Protein AF-A0A3N0DQE4-F1 (afdb_monomer_lite)

Structure (mmCIF, N/CA/C/O backbone):
data_AF-A0A3N0DQE4-F1
#
_entry.id   AF-A0A3N0DQE4-F1
#
loop_
_atom_site.group_PDB
_atom_site.id
_atom_site.type_symbol
_atom_site.label_atom_id
_atom_site.label_alt_id
_atom_site.label_comp_id
_atom_site.label_asym_id
_atom_site.label_entity_id
_atom_site.label_seq_id
_atom_site.pdbx_PDB_ins_code
_atom_site.Cartn_x
_atom_site.Cartn_y
_atom_site.Cartn_z
_atom_site.occupancy
_atom_site.B_iso_or_equiv
_atom_site.auth_seq_id
_atom_site.auth_comp_id
_atom_site.auth_asym_id
_atom_site.auth_atom_id
_atom_site.pdbx_PDB_model_num
ATOM 1 N N . MET A 1 1 ? -38.083 -1.197 -9.192 1.00 47.50 1 MET A N 1
ATOM 2 C CA . MET A 1 1 ? -36.764 -1.859 -9.109 1.00 47.50 1 MET A CA 1
ATOM 3 C C . MET A 1 1 ? -35.776 -0.900 -8.456 1.00 47.50 1 MET A C 1
ATOM 5 O O . MET A 1 1 ? -35.302 0.007 -9.131 1.00 47.50 1 MET A O 1
ATOM 9 N N . ARG A 1 2 ? -35.511 -1.014 -7.147 1.00 56.00 2 ARG A N 1
ATOM 10 C CA . ARG A 1 2 ? -34.388 -0.276 -6.553 1.00 56.00 2 ARG A CA 1
ATOM 11 C C . ARG A 1 2 ? -33.135 -1.001 -7.031 1.00 56.00 2 ARG A C 1
ATOM 13 O O . ARG A 1 2 ? -32.911 -2.136 -6.648 1.00 56.00 2 ARG A O 1
ATOM 20 N N . LYS A 1 3 ? -32.426 -0.417 -7.998 1.00 61.53 3 LYS A N 1
ATOM 21 C CA . LYS A 1 3 ? -31.081 -0.876 -8.335 1.00 61.53 3 LYS A CA 1
ATOM 22 C C . LYS A 1 3 ? -30.235 -0.496 -7.138 1.00 61.53 3 LYS A C 1
ATOM 24 O O . LYS A 1 3 ? -29.921 0.683 -6.972 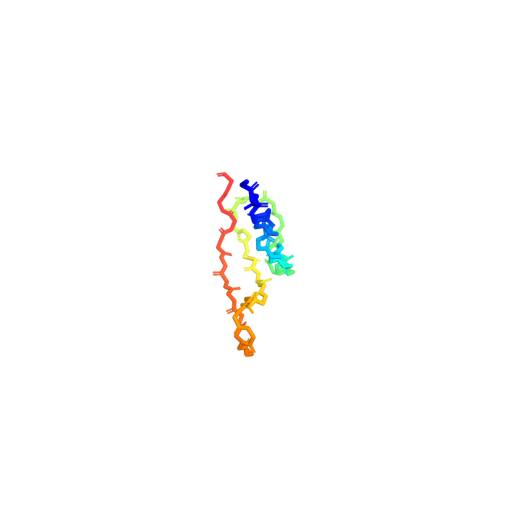1.00 61.53 3 LYS A O 1
ATOM 29 N N . ASP A 1 4 ? -29.936 -1.470 -6.300 1.00 64.62 4 ASP A N 1
ATOM 30 C CA . ASP A 1 4 ? -28.922 -1.353 -5.267 1.00 64.62 4 ASP A CA 1
ATOM 31 C C . ASP A 1 4 ? -27.628 -1.036 -6.018 1.00 64.62 4 ASP A C 1
ATOM 33 O O . ASP A 1 4 ? -26.996 -1.901 -6.626 1.00 64.62 4 ASP A O 1
ATOM 37 N N . LYS A 1 5 ? -27.308 0.255 -6.133 1.00 63.06 5 LYS A N 1
ATOM 38 C CA . LYS A 1 5 ? -26.053 0.703 -6.721 1.00 63.06 5 LYS A CA 1
ATOM 39 C C . LYS A 1 5 ? -24.991 0.247 -5.731 1.00 63.06 5 LYS A C 1
ATOM 41 O O . LYS A 1 5 ? -24.748 0.931 -4.743 1.00 63.06 5 LYS A O 1
ATOM 46 N N . ALA A 1 6 ? -24.434 -0.938 -5.963 1.00 65.19 6 ALA A N 1
ATOM 47 C CA . ALA A 1 6 ? -23.316 -1.441 -5.192 1.00 65.19 6 ALA A CA 1
ATOM 48 C C . ALA A 1 6 ? -22.197 -0.404 -5.301 1.00 65.19 6 ALA A C 1
ATOM 50 O O . ALA A 1 6 ? -21.683 -0.137 -6.390 1.00 65.19 6 ALA A O 1
ATOM 51 N N . THR A 1 7 ? -21.882 0.242 -4.183 1.00 71.31 7 THR A N 1
ATOM 52 C CA . THR A 1 7 ? -20.678 1.057 -4.072 1.00 71.31 7 THR A CA 1
ATOM 53 C C . THR A 1 7 ? -19.505 0.147 -4.428 1.00 71.31 7 THR A C 1
ATOM 55 O O . THR A 1 7 ? -19.401 -0.934 -3.840 1.00 71.31 7 THR A O 1
ATOM 58 N N . PRO A 1 8 ? -18.659 0.513 -5.409 1.00 71.00 8 PRO A N 1
ATOM 59 C CA . PRO A 1 8 ? -17.493 -0.293 -5.724 1.00 71.00 8 PRO A CA 1
ATOM 60 C C . PRO A 1 8 ? -16.637 -0.439 -4.460 1.00 71.00 8 PRO A C 1
ATOM 62 O O . PRO A 1 8 ? -16.586 0.497 -3.653 1.00 71.00 8 PRO A O 1
ATOM 65 N N . PRO A 1 9 ? -15.998 -1.602 -4.255 1.00 69.81 9 PRO A N 1
ATOM 66 C CA . PRO A 1 9 ? -15.153 -1.804 -3.091 1.00 69.81 9 PRO A CA 1
ATOM 67 C C . PRO A 1 9 ? -14.087 -0.699 -3.036 1.00 69.81 9 PRO A C 1
ATOM 69 O O . PRO A 1 9 ? -13.639 -0.230 -4.089 1.00 69.81 9 PRO A O 1
ATOM 72 N N . PRO A 1 10 ? -13.696 -0.246 -1.832 1.00 77.94 1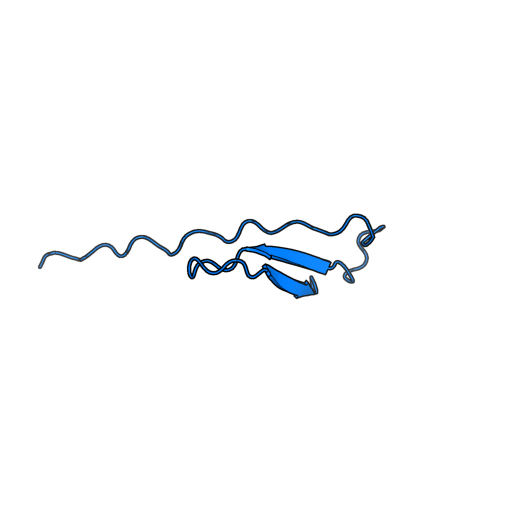0 PRO A N 1
ATOM 73 C CA . PRO A 1 10 ? -12.679 0.785 -1.707 1.00 77.94 10 PRO A CA 1
ATOM 74 C C . PRO A 1 10 ? -11.399 0.355 -2.431 1.00 77.94 10 PRO A C 1
ATOM 76 O O . PRO A 1 10 ? -11.046 -0.822 -2.455 1.00 77.94 10 PRO A O 1
ATOM 79 N N . ASN A 1 11 ? -10.697 1.307 -3.044 1.00 85.25 11 ASN A N 1
ATOM 80 C CA . ASN A 1 11 ? -9.411 1.012 -3.668 1.00 85.25 11 ASN A CA 1
ATOM 81 C C . ASN A 1 11 ? -8.372 0.723 -2.577 1.00 85.25 11 ASN A C 1
ATOM 83 O O . ASN A 1 11 ? -8.283 1.457 -1.591 1.00 85.25 11 ASN A O 1
ATOM 87 N N . VAL A 1 12 ? -7.564 -0.323 -2.758 1.00 88.12 12 VAL A N 1
ATOM 88 C CA . VAL A 1 12 ? -6.445 -0.604 -1.848 1.00 88.12 12 VAL A CA 1
ATOM 89 C C . VAL A 1 12 ? -5.367 0.466 -2.037 1.00 88.12 12 VAL A C 1
ATOM 91 O O . VAL A 1 12 ? -4.903 0.698 -3.153 1.00 88.12 12 VAL A O 1
ATOM 94 N N . ALA A 1 13 ? -4.952 1.102 -0.941 1.00 88.88 13 ALA A N 1
ATOM 95 C CA . ALA A 1 13 ? -3.899 2.114 -0.938 1.00 88.88 13 ALA A CA 1
ATOM 96 C C . ALA A 1 13 ? -2.500 1.468 -0.992 1.00 88.88 13 ALA A C 1
ATOM 98 O O . ALA A 1 13 ? -1.835 1.325 0.036 1.00 88.88 13 ALA A O 1
ATOM 99 N N . TRP A 1 14 ? -2.073 1.053 -2.188 1.00 89.19 14 TRP A N 1
ATOM 100 C CA . TRP A 1 14 ? -0.751 0.464 -2.427 1.00 89.19 14 TRP A CA 1
ATOM 101 C C . TRP A 1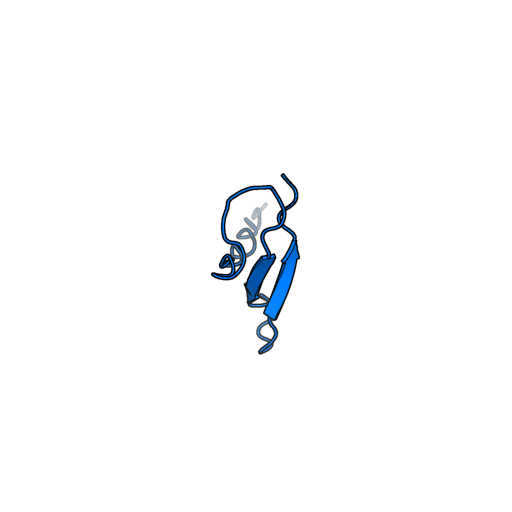 14 ? 0.379 1.478 -2.259 1.00 89.19 14 TRP A C 1
ATOM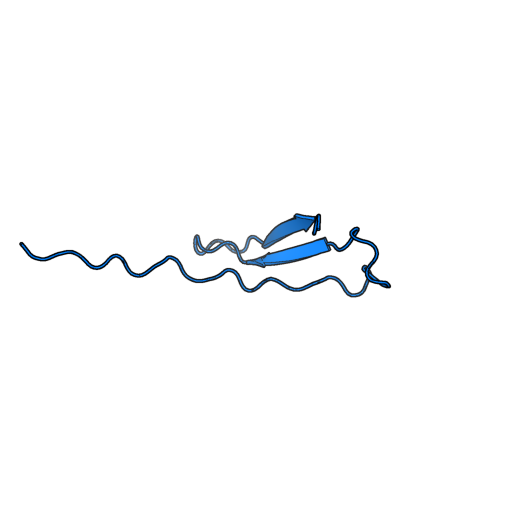 103 O O . TRP A 1 14 ? 0.274 2.634 -2.672 1.00 89.19 14 TRP A O 1
ATOM 113 N N . ARG A 1 15 ? 1.480 1.026 -1.663 1.00 88.25 15 ARG A N 1
ATOM 114 C CA . ARG A 1 15 ? 2.731 1.772 -1.527 1.00 88.25 15 ARG A CA 1
ATOM 115 C C . ARG A 1 15 ? 3.873 0.938 -2.079 1.00 88.25 15 ARG A C 1
ATOM 117 O O . ARG A 1 15 ? 4.039 -0.213 -1.680 1.00 88.25 15 ARG A O 1
ATOM 124 N N . VAL A 1 16 ? 4.666 1.535 -2.960 1.00 86.12 16 VAL A N 1
ATOM 125 C CA . VAL A 1 16 ? 5.873 0.910 -3.507 1.00 86.12 16 VAL A CA 1
ATOM 126 C C . VAL A 1 16 ? 6.993 0.972 -2.466 1.00 86.12 16 VAL A C 1
ATOM 128 O O . VAL A 1 16 ? 7.174 1.994 -1.802 1.00 86.12 16 VAL A O 1
ATOM 131 N N . SER A 1 17 ? 7.735 -0.122 -2.306 1.00 82.06 17 SER A N 1
ATOM 132 C CA . SER A 1 17 ? 8.891 -0.185 -1.409 1.00 82.06 17 SER A CA 1
ATOM 133 C C . SER A 1 17 ? 10.031 0.723 -1.880 1.00 82.06 17 SER A C 1
ATOM 135 O O . SER A 1 17 ? 10.381 0.734 -3.057 1.00 82.06 17 SER A O 1
ATOM 137 N N . SER A 1 18 ? 10.699 1.409 -0.949 1.00 76.94 18 SER A N 1
ATOM 138 C CA . SER A 1 18 ? 11.905 2.201 -1.246 1.00 76.94 18 SER A CA 1
ATOM 139 C C . SER A 1 18 ? 13.098 1.351 -1.706 1.00 76.94 18 SER A C 1
ATOM 141 O O . SER A 1 18 ? 14.027 1.882 -2.306 1.00 76.94 18 SER A O 1
ATOM 143 N N . TYR A 1 19 ? 13.078 0.038 -1.444 1.00 74.38 19 TYR A N 1
ATOM 144 C CA . TYR A 1 19 ? 14.078 -0.912 -1.950 1.00 74.38 19 TYR A CA 1
ATOM 145 C C . TYR A 1 19 ? 13.864 -1.267 -3.425 1.00 74.38 19 TYR A C 1
ATOM 147 O O . TYR A 1 19 ? 14.749 -1.843 -4.052 1.00 74.38 19 TYR A O 1
ATOM 155 N N . SER A 1 20 ? 12.718 -0.902 -4.004 1.00 69.50 20 SER A N 1
ATOM 156 C CA . SER A 1 20 ? 12.427 -1.049 -5.432 1.00 69.50 20 SER A CA 1
ATOM 157 C C . SER A 1 20 ? 13.048 0.093 -6.245 1.00 69.50 20 SER A C 1
ATOM 159 O O . SER A 1 20 ? 12.388 0.742 -7.058 1.00 69.50 20 SER A O 1
ATOM 161 N N . ALA A 1 21 ? 14.329 0.362 -5.984 1.00 59.06 21 ALA A N 1
ATOM 162 C CA . ALA A 1 21 ? 15.113 1.351 -6.702 1.00 59.06 21 ALA A CA 1
ATOM 163 C C . ALA A 1 21 ? 15.220 0.941 -8.180 1.00 59.06 21 ALA A C 1
ATOM 165 O O . ALA A 1 21 ? 15.625 -0.174 -8.497 1.00 59.06 21 ALA A O 1
ATOM 166 N N . ASN A 1 22 ? 14.862 1.862 -9.074 1.00 61.78 22 ASN A N 1
ATOM 167 C CA . ASN A 1 22 ? 14.928 1.734 -10.532 1.00 61.78 22 ASN A CA 1
ATOM 168 C C . ASN A 1 22 ? 13.985 0.696 -11.163 1.00 61.78 22 ASN A C 1
ATOM 170 O O . ASN A 1 22 ? 14.445 -0.317 -11.680 1.00 61.78 22 ASN A O 1
ATOM 174 N N . GLY A 1 23 ? 12.680 1.005 -11.193 1.00 57.31 23 GLY A N 1
ATOM 175 C CA . GLY A 1 23 ? 11.820 1.046 -12.400 1.00 57.31 23 GLY A CA 1
ATOM 176 C C . GLY A 1 23 ? 11.840 -0.096 -13.433 1.00 57.31 23 GLY A C 1
ATOM 177 O O . GLY A 1 23 ? 11.290 0.072 -14.514 1.00 57.31 23 GLY A O 1
ATOM 178 N N . SER A 1 24 ? 12.456 -1.237 -13.142 1.00 61.81 24 SER A N 1
ATOM 179 C CA . SER A 1 24 ? 12.752 -2.325 -14.085 1.00 61.81 24 SER A CA 1
ATOM 180 C C . SER A 1 24 ? 11.776 -3.500 -13.957 1.00 61.81 24 SER A C 1
ATOM 182 O O . SER A 1 24 ? 12.076 -4.613 -14.375 1.00 61.81 24 SER A O 1
ATOM 184 N N . GLY A 1 25 ? 10.586 -3.258 -13.391 1.00 61.59 25 GLY A N 1
ATOM 185 C CA . GLY A 1 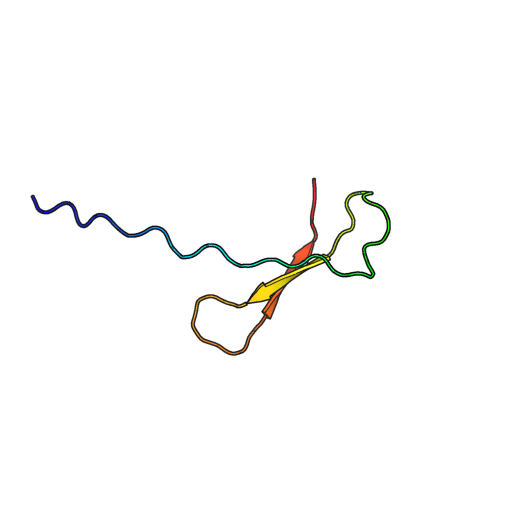25 ? 9.517 -4.262 -13.313 1.00 61.59 25 GLY A CA 1
ATOM 186 C C . GLY A 1 25 ? 9.717 -5.321 -12.225 1.00 61.59 25 GLY A C 1
ATOM 187 O O . GLY A 1 25 ? 9.188 -6.421 -12.336 1.00 61.59 25 GLY A O 1
ATOM 188 N N . GLN A 1 26 ? 10.497 -5.010 -11.188 1.00 67.12 26 GLN A N 1
ATOM 189 C CA . GLN A 1 26 ? 10.691 -5.841 -9.991 1.00 67.12 26 GLN A CA 1
ATOM 190 C C . GLN A 1 26 ? 10.298 -5.064 -8.725 1.00 67.12 26 GLN A C 1
ATOM 192 O O . GLN A 1 26 ? 10.944 -5.180 -7.681 1.00 67.12 26 GLN A O 1
ATOM 197 N N . CYS A 1 27 ? 9.291 -4.189 -8.814 1.00 81.81 27 CYS A N 1
ATOM 198 C CA . CYS A 1 27 ? 8.875 -3.425 -7.647 1.00 81.81 27 CYS A CA 1
ATOM 199 C C . CYS A 1 27 ? 7.950 -4.264 -6.766 1.00 81.81 27 CYS A C 1
ATOM 201 O O . CYS A 1 27 ? 7.143 -5.054 -7.247 1.00 81.81 27 CYS A O 1
ATOM 203 N N . VAL A 1 28 ? 8.084 -4.096 -5.455 1.00 84.94 28 VAL A N 1
ATOM 204 C CA . VAL A 1 28 ? 7.191 -4.714 -4.477 1.00 84.94 28 VAL A CA 1
ATOM 205 C C . VAL A 1 28 ? 6.264 -3.635 -3.948 1.00 84.94 28 VAL A C 1
ATOM 207 O O . VAL A 1 28 ? 6.722 -2.574 -3.514 1.00 84.94 28 VAL A O 1
ATOM 210 N N . GLU A 1 29 ? 4.967 -3.919 -3.962 1.00 88.06 29 GLU A N 1
ATOM 211 C CA . GLU A 1 29 ? 3.937 -3.038 -3.427 1.00 88.06 29 GLU A CA 1
ATOM 212 C C . GLU A 1 29 ? 3.262 -3.684 -2.220 1.00 88.06 29 GLU A C 1
ATOM 214 O O . GLU A 1 29 ? 2.933 -4.872 -2.234 1.00 88.06 29 GLU A O 1
ATOM 219 N N . ALA A 1 30 ? 3.020 -2.885 -1.184 1.00 90.50 30 ALA A N 1
ATOM 220 C CA . ALA A 1 30 ? 2.309 -3.303 0.016 1.00 90.50 30 ALA A CA 1
ATOM 221 C C . ALA A 1 30 ? 1.095 -2.404 0.275 1.00 90.50 30 ALA A C 1
ATOM 223 O O . ALA A 1 30 ? 1.151 -1.189 0.073 1.00 90.50 30 ALA A O 1
ATOM 224 N N . GLY A 1 31 ? -0.005 -2.997 0.731 1.00 91.25 31 GLY A N 1
ATOM 225 C CA . GLY A 1 31 ? -1.257 -2.293 1.000 1.00 91.25 31 GLY A CA 1
ATOM 226 C C . GLY A 1 31 ? -2.102 -3.008 2.057 1.00 91.25 31 GLY A C 1
ATOM 227 O O . GLY A 1 31 ? -1.916 -4.206 2.286 1.00 91.25 31 GLY A O 1
ATOM 228 N N . PRO A 1 32 ? -3.012 -2.295 2.740 1.00 92.38 32 PRO A N 1
ATOM 229 C CA . PRO A 1 32 ? -3.864 -2.889 3.766 1.00 92.38 32 PRO A CA 1
ATOM 230 C C . PRO A 1 32 ? -4.895 -3.852 3.165 1.00 92.38 32 PRO A C 1
ATOM 232 O O . PRO A 1 32 ? -5.421 -3.618 2.073 1.00 92.38 32 PRO A O 1
ATOM 235 N N . MET A 1 33 ? -5.232 -4.908 3.908 1.00 87.88 33 MET A N 1
ATOM 236 C CA . MET A 1 33 ? -6.397 -5.740 3.602 1.00 87.88 33 MET A CA 1
ATOM 237 C C . MET A 1 33 ? -7.685 -4.973 3.931 1.00 87.88 33 MET A C 1
ATOM 239 O O . MET A 1 33 ? -7.831 -4.400 5.007 1.00 87.88 33 MET A O 1
ATOM 243 N N . LEU A 1 34 ? -8.640 -4.963 3.000 1.00 86.75 34 LEU A N 1
ATOM 244 C CA . LEU A 1 34 ? -9.905 -4.221 3.142 1.00 86.75 34 LEU A CA 1
ATOM 245 C C . LEU A 1 34 ? -10.961 -4.961 3.978 1.00 86.75 34 LEU A C 1
ATOM 247 O O . LEU A 1 34 ? -12.105 -4.525 4.054 1.00 86.75 34 LEU A O 1
ATOM 251 N N . ASP A 1 35 ? -10.589 -6.079 4.597 1.00 85.44 35 ASP A N 1
ATOM 252 C CA . ASP A 1 35 ? -11.455 -6.905 5.444 1.00 85.44 35 ASP A CA 1
ATOM 253 C C . ASP A 1 35 ? -11.464 -6.461 6.921 1.00 85.44 35 ASP A C 1
ATOM 255 O O . ASP A 1 35 ? -12.049 -7.132 7.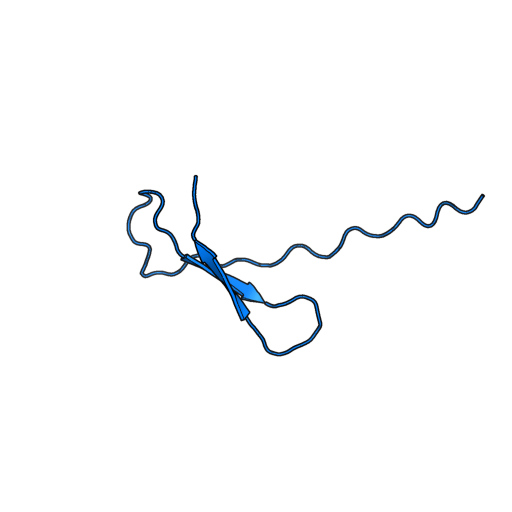767 1.00 85.44 35 ASP A O 1
ATOM 259 N N . GLY A 1 36 ? -10.806 -5.340 7.241 1.00 82.75 36 GLY A N 1
ATOM 260 C CA . GLY A 1 36 ? -10.704 -4.802 8.601 1.00 82.75 36 GLY A CA 1
ATOM 261 C C . GLY A 1 36 ? -9.687 -5.523 9.489 1.00 82.75 36 GLY A C 1
ATOM 262 O O . GLY A 1 36 ? -9.521 -5.149 10.650 1.00 82.75 36 GLY A O 1
ATOM 263 N N . SER A 1 37 ? -8.983 -6.532 8.970 1.00 87.75 37 SER A N 1
ATOM 264 C CA . SER A 1 37 ? -7.898 -7.186 9.698 1.00 87.75 37 SER A CA 1
ATOM 265 C C . SER A 1 37 ? -6.615 -6.342 9.662 1.00 87.75 37 SER A C 1
ATOM 267 O O . SER A 1 37 ? -6.361 -5.639 8.681 1.00 87.75 37 SER A O 1
ATOM 269 N N . PRO A 1 38 ? -5.746 -6.426 10.688 1.00 90.06 38 PRO A N 1
ATOM 270 C CA . PRO A 1 38 ? -4.459 -5.727 10.719 1.00 90.06 38 PRO A CA 1
ATOM 271 C C . PRO A 1 38 ? -3.412 -6.436 9.839 1.00 90.06 38 PRO A C 1
ATOM 273 O O . PRO A 1 38 ? -2.271 -6.652 10.246 1.00 90.06 38 PRO A O 1
ATOM 276 N N . ARG A 1 39 ? -3.814 -6.871 8.643 1.00 92.62 39 ARG A N 1
ATOM 277 C CA . ARG A 1 39 ? -2.971 -7.589 7.687 1.00 92.62 39 ARG A CA 1
ATOM 278 C C . ARG A 1 39 ? -2.622 -6.693 6.511 1.00 92.62 39 ARG A C 1
ATOM 280 O O . ARG A 1 39 ? -3.415 -5.857 6.078 1.00 92.62 39 ARG A O 1
ATOM 287 N N . PHE A 1 40 ? -1.443 -6.944 5.959 1.00 91.62 40 PHE A N 1
ATOM 288 C CA . PHE A 1 40 ? -0.955 -6.286 4.758 1.00 91.62 40 PHE A CA 1
ATOM 289 C C . PHE A 1 40 ? -0.800 -7.319 3.651 1.00 91.62 40 PHE A C 1
ATOM 291 O O . PHE A 1 40 ? -0.221 -8.385 3.859 1.00 91.62 40 PHE A O 1
ATOM 298 N N . ALA A 1 41 ? -1.336 -6.998 2.481 1.00 90.94 41 ALA A N 1
ATOM 299 C CA . ALA A 1 41 ? -1.087 -7.749 1.268 1.00 90.94 41 ALA A CA 1
ATOM 300 C C . ALA A 1 41 ? 0.175 -7.203 0.595 1.00 90.94 41 ALA A C 1
ATOM 302 O O . ALA A 1 41 ? 0.434 -5.998 0.632 1.00 90.94 41 ALA A O 1
ATOM 303 N N . VAL A 1 42 ? 0.946 -8.099 -0.015 1.00 89.38 42 VAL A N 1
ATOM 304 C CA . VAL A 1 42 ? 2.165 -7.783 -0.765 1.00 89.38 42 VAL A CA 1
ATOM 305 C C . VAL A 1 42 ? 2.014 -8.361 -2.167 1.00 89.38 42 VAL A C 1
ATOM 307 O O . VAL A 1 42 ? 1.558 -9.496 -2.313 1.00 89.38 42 VAL A O 1
ATOM 310 N N . ARG A 1 43 ? 2.365 -7.585 -3.192 1.00 86.00 43 ARG A N 1
ATOM 311 C CA . ARG A 1 43 ? 2.361 -8.012 -4.599 1.00 86.00 43 ARG A CA 1
ATOM 312 C C . ARG A 1 43 ? 3.650 -7.580 -5.294 1.00 86.00 43 ARG A C 1
ATOM 314 O O . ARG A 1 43 ? 4.240 -6.568 -4.913 1.00 86.00 43 ARG A O 1
ATOM 321 N N . ASP A 1 44 ? 4.059 -8.319 -6.318 1.00 83.81 44 ASP A N 1
ATOM 322 C CA . ASP A 1 44 ? 5.050 -7.855 -7.282 1.00 83.81 44 ASP A CA 1
ATOM 323 C C . ASP A 1 44 ? 4.367 -7.043 -8.392 1.00 83.81 44 ASP A C 1
ATOM 325 O O . ASP A 1 44 ? 3.329 -7.434 -8.929 1.00 83.81 44 ASP A O 1
ATOM 329 N N . SER A 1 45 ? 4.934 -5.887 -8.730 1.00 71.12 45 SER A N 1
ATOM 330 C CA . SER A 1 45 ? 4.501 -5.088 -9.870 1.00 71.12 45 SER A CA 1
ATOM 331 C C . SER A 1 45 ? 5.077 -5.715 -11.141 1.00 71.12 45 SER A C 1
ATOM 333 O O . SER A 1 45 ? 6.180 -5.375 -11.579 1.00 71.12 45 SER A O 1
ATOM 335 N N . ARG A 1 46 ? 4.356 -6.657 -11.744 1.00 61.78 46 ARG A N 1
ATOM 336 C CA . ARG A 1 46 ? 4.613 -6.995 -13.147 1.00 61.78 46 ARG A CA 1
ATOM 337 C C . ARG A 1 46 ? 3.968 -5.922 -14.010 1.00 61.78 46 ARG A C 1
ATOM 339 O O . ARG A 1 46 ? 2.791 -5.617 -13.824 1.00 61.78 46 ARG A O 1
ATOM 346 N N . HIS A 1 47 ? 4.773 -5.334 -14.884 1.00 55.03 47 HIS A N 1
ATOM 347 C CA . HIS A 1 47 ? 4.298 -4.506 -15.984 1.00 55.03 47 HIS A CA 1
ATOM 348 C C . HIS A 1 47 ? 3.916 -5.410 -17.159 1.00 55.03 47 HIS A C 1
ATOM 350 O O . HIS A 1 47 ? 4.611 -6.439 -17.338 1.00 55.03 47 HIS A O 1
#

InterPro domains:
  IPR007278 Domain of unknown function DUF397 [PF04149] (13-46)

Foldseek 3Di:
DPPPPPDPQDDWPWDWDPVPPDDPQQIKIWTDDSPPDRDIDIDGRHD

Radius of gyration: 15.28 Å; chains: 1; bounding box: 52×10×27 Å

Sequence (47 aa):
MRKDKATPPPNVAWRVSSYSANGSGQCVEAGPMLDGSPRFAVRDSRH

Secondary structure (DSSP, 8-state):
------PPPPPP--EE-TT--S-SS-EEEEEE-TTSSS-EEEEEE--

Organism: NCBI:txid2487137

pLDDT: mean 76.96, std 12.68, range [47.5, 92.62]